Protein AF-A0A6G7LPA3-F1 (afdb_monomer)

pLDDT: mean 76.57, std 19.46, range [28.84, 97.88]

Nearest PDB structures (foldseek):
  2brj-assembly1_A  TM=3.143E-01  e=9.691E+00  Arabidopsis thaliana

Organism: NCBI:txid558541

Foldseek 3Di:
DDADQQWKWWAWLPCQPPDPPDADDPVNQVDPPTKTWMKTFHDAPDVQATKIFIFPDIDHLQDDPVVRLVGDTLAQIDGANCVCVVSCVIPTNDGDPDDNCVRRVNVPRDDDDDDPPDDPPVPQDDDDDGDDPSRSVVCVSVVVRRPD

Solvent-accessible surface area (backbone atoms only — not comparable to full-atom values): 9261 Å² total; per-residue (Å²): 134,90,78,52,56,24,32,28,30,35,42,60,71,80,54,74,87,57,62,90,82,64,84,74,61,78,71,75,70,69,51,88,93,56,46,23,35,37,32,36,32,58,40,72,56,66,95,75,17,32,33,28,36,41,28,65,46,82,41,51,87,85,62,54,66,70,67,48,72,72,37,58,59,64,49,79,70,46,70,36,80,47,36,45,51,77,72,55,65,25,45,79,74,49,73,52,98,60,44,53,57,86,76,62,43,48,91,74,63,79,82,82,81,74,72,97,83,63,77,86,69,88,61,97,79,69,95,71,77,82,74,50,70,61,50,48,50,54,43,67,74,38,48,64,68,77,55,110

Sequence (148 aa):
MILNSGDVFSIPLFLNDVSAIKNFSRFDFSKEGMEFYFARIIEDRGGSGILMEVFDFCSRLDSQVADIISRPRIFDPVAVAGEGIKKKRWRFIGTTDYDKEKDSNYSEISFLMGPRESRPEFNCEVRHSPISSSQCHFFKDNRWLLEV

Radius of gyration: 15.12 Å; Cα contacts (8 Å, |Δi|>4): 212; chains: 1; bounding box: 29×37×42 Å

Structure (mmCIF, N/CA/C/O backbone):
data_AF-A0A6G7LPA3-F1
#
_entry.id   AF-A0A6G7LPA3-F1
#
loop_
_atom_site.group_PDB
_atom_site.id
_atom_site.type_symbol
_atom_site.label_atom_id
_atom_site.label_alt_id
_atom_site.label_comp_id
_atom_site.label_asym_id
_atom_site.label_entity_id
_atom_site.label_seq_id
_atom_site.pdbx_PDB_ins_code
_atom_site.Cartn_x
_atom_site.Cartn_y
_atom_site.Cartn_z
_atom_site.occupancy
_atom_site.B_iso_or_equiv
_atom_site.auth_seq_id
_atom_site.auth_comp_id
_atom_site.auth_asym_id
_atom_site.auth_atom_id
_atom_site.pdbx_PDB_model_num
ATOM 1 N N . MET A 1 1 ? 11.687 8.423 9.522 1.00 70.56 1 MET A N 1
ATOM 2 C CA . MET A 1 1 ? 11.325 7.000 9.370 1.00 70.56 1 MET A CA 1
ATOM 3 C C . MET A 1 1 ? 11.863 6.579 8.024 1.00 70.56 1 MET A C 1
ATOM 5 O O . MET A 1 1 ? 11.678 7.347 7.092 1.00 70.56 1 MET A O 1
ATOM 9 N N . ILE A 1 2 ? 12.591 5.471 7.953 1.00 84.25 2 ILE A N 1
ATOM 10 C CA . ILE A 1 2 ? 13.058 4.922 6.675 1.00 84.25 2 ILE A CA 1
ATOM 11 C C . ILE A 1 2 ? 11.949 3.997 6.180 1.00 84.25 2 ILE A C 1
ATOM 13 O O . ILE A 1 2 ? 11.418 3.231 6.983 1.00 84.25 2 ILE A O 1
ATOM 17 N N . LEU A 1 3 ? 11.564 4.138 4.915 1.00 91.69 3 LEU A N 1
ATOM 18 C CA . LEU A 1 3 ? 10.592 3.275 4.256 1.00 91.69 3 LEU A CA 1
ATOM 19 C C . LEU A 1 3 ? 11.325 2.275 3.382 1.00 91.69 3 LEU A C 1
ATOM 21 O O . LEU A 1 3 ? 12.171 2.667 2.581 1.00 91.69 3 LEU A O 1
ATOM 25 N N . ASN A 1 4 ? 10.986 1.001 3.535 1.00 95.81 4 ASN A N 1
ATOM 26 C CA . ASN A 1 4 ? 11.578 -0.070 2.756 1.00 95.81 4 ASN A CA 1
ATOM 27 C C . ASN A 1 4 ? 10.546 -0.646 1.791 1.00 95.81 4 ASN A C 1
ATOM 29 O O . ASN A 1 4 ? 9.354 -0.732 2.095 1.00 95.81 4 ASN A O 1
ATOM 33 N N . SER A 1 5 ? 11.022 -1.082 0.628 1.00 96.62 5 SER A N 1
ATOM 34 C CA . SER A 1 5 ? 10.240 -1.936 -0.259 1.00 96.62 5 SER A CA 1
ATOM 35 C C . SER A 1 5 ? 9.760 -3.166 0.518 1.00 96.62 5 SER A C 1
ATOM 37 O O . SER A 1 5 ? 10.529 -3.780 1.254 1.00 96.62 5 SER A O 1
ATOM 39 N N . GLY A 1 6 ? 8.480 -3.501 0.384 1.00 97.31 6 GLY A N 1
ATOM 40 C CA . GLY A 1 6 ? 7.855 -4.607 1.103 1.00 97.31 6 GLY A CA 1
ATOM 41 C C . GLY A 1 6 ? 7.228 -4.244 2.448 1.00 97.31 6 GLY A C 1
ATOM 42 O O . GLY A 1 6 ? 6.535 -5.093 3.014 1.00 97.31 6 GLY A O 1
ATOM 43 N N . ASP A 1 7 ? 7.419 -3.020 2.954 1.00 97.88 7 ASP A N 1
ATOM 44 C CA . ASP A 1 7 ? 6.719 -2.550 4.152 1.00 97.88 7 ASP A CA 1
ATOM 45 C C . ASP A 1 7 ? 5.213 -2.453 3.887 1.00 97.88 7 ASP A C 1
ATOM 47 O O . ASP A 1 7 ? 4.779 -1.918 2.867 1.00 97.88 7 ASP A O 1
ATOM 51 N N . VAL A 1 8 ? 4.405 -2.944 4.823 1.00 97.56 8 VAL A N 1
ATOM 52 C CA . VAL A 1 8 ? 2.943 -2.957 4.743 1.00 97.56 8 VAL A CA 1
ATOM 53 C C . VAL A 1 8 ? 2.361 -1.995 5.766 1.00 97.56 8 VAL A C 1
ATOM 55 O O . VAL A 1 8 ? 2.685 -2.040 6.956 1.00 97.56 8 VAL A O 1
ATOM 58 N N . PHE A 1 9 ? 1.463 -1.134 5.302 1.00 95.38 9 PHE A N 1
ATOM 59 C CA . PHE A 1 9 ? 0.764 -0.140 6.100 1.00 95.38 9 PHE A CA 1
ATOM 60 C C . PHE A 1 9 ? -0.745 -0.297 5.971 1.00 95.38 9 PHE A C 1
ATOM 62 O O . PHE A 1 9 ? -1.264 -0.682 4.929 1.00 95.38 9 PHE A O 1
ATOM 69 N N . SER A 1 10 ? -1.456 0.057 7.031 1.00 92.94 10 SER A N 1
ATOM 70 C CA . SER A 1 10 ? -2.910 0.202 7.015 1.00 92.94 10 SER A CA 1
ATOM 71 C C . SER A 1 10 ? -3.345 1.566 6.489 1.00 92.94 10 SER A C 1
ATOM 73 O O . SER A 1 10 ? -2.675 2.575 6.708 1.00 92.94 10 SER A O 1
ATOM 75 N N . ILE A 1 11 ? -4.521 1.594 5.875 1.00 90.50 11 ILE A N 1
ATOM 76 C CA . ILE A 1 11 ? -5.224 2.768 5.377 1.00 90.50 11 ILE A CA 1
ATOM 77 C C . ILE A 1 11 ? -6.571 2.847 6.112 1.00 90.50 11 ILE A C 1
ATOM 79 O O . ILE A 1 11 ? -7.478 2.082 5.786 1.00 90.50 11 ILE A O 1
ATOM 83 N N . PRO A 1 12 ? -6.722 3.718 7.123 1.00 85.25 12 PRO A N 1
ATOM 84 C CA . PRO A 1 12 ? -7.958 3.813 7.906 1.00 85.25 12 PRO A CA 1
ATOM 85 C C . PRO A 1 12 ? -9.109 4.437 7.109 1.00 85.25 12 PRO A C 1
ATOM 87 O O . PRO A 1 12 ?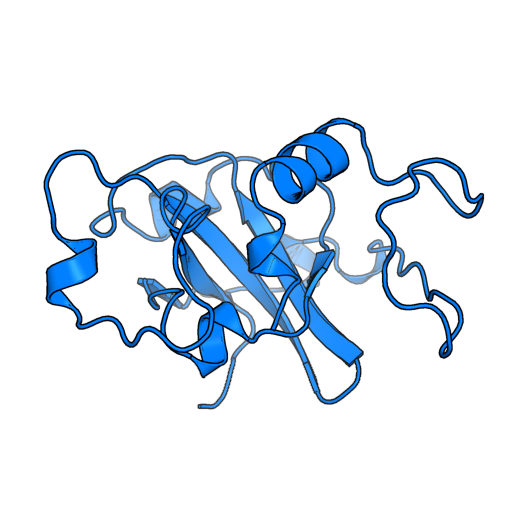 -9.047 5.615 6.789 1.00 85.25 12 PRO A O 1
ATOM 90 N N . LEU A 1 13 ? -10.205 3.715 6.879 1.00 76.94 13 LEU A N 1
ATOM 91 C CA . LEU A 1 13 ? -11.331 4.203 6.059 1.00 76.94 13 LEU A CA 1
ATOM 92 C C . LEU A 1 13 ? -12.219 5.269 6.728 1.00 76.94 13 LEU A C 1
ATOM 94 O O . LEU A 1 13 ? -13.089 5.862 6.102 1.00 76.94 13 LEU A O 1
ATOM 98 N N . PHE A 1 14 ? -12.015 5.523 8.018 1.00 73.62 14 PHE A N 1
ATOM 99 C CA . PHE A 1 14 ? -12.886 6.363 8.847 1.00 73.62 14 PHE A CA 1
ATOM 100 C C . PHE A 1 14 ? -12.331 7.776 9.095 1.00 73.62 14 PHE A C 1
ATOM 102 O O . PHE A 1 14 ? -12.881 8.525 9.903 1.00 73.62 14 PHE A O 1
ATOM 109 N N . LEU A 1 15 ? -11.224 8.159 8.448 1.00 68.88 15 LEU A N 1
ATOM 110 C CA . LEU A 1 15 ? -10.600 9.476 8.645 1.00 68.88 15 LEU A CA 1
ATOM 111 C C . LEU A 1 15 ? -11.161 10.591 7.745 1.00 68.88 15 LEU A C 1
ATOM 113 O O . LEU A 1 15 ? -10.653 11.710 7.809 1.00 68.88 15 LEU A O 1
ATOM 117 N N . ASN A 1 16 ? -12.225 10.318 6.982 1.00 61.62 16 ASN A N 1
ATOM 118 C CA . ASN A 1 16 ? -12.809 11.232 5.993 1.00 61.62 16 ASN A CA 1
ATOM 119 C C . ASN A 1 16 ? -13.204 12.614 6.549 1.00 61.62 16 ASN A C 1
ATOM 121 O O . ASN A 1 16 ? -13.005 13.611 5.863 1.00 61.62 16 ASN A O 1
ATOM 125 N N . ASP A 1 17 ? -13.673 12.690 7.800 1.00 60.66 17 ASP A N 1
ATOM 126 C CA . ASP A 1 17 ? -14.176 13.933 8.415 1.00 60.66 17 ASP A CA 1
ATOM 127 C C . ASP A 1 17 ? -13.257 14.498 9.508 1.00 60.66 17 ASP A C 1
ATOM 129 O O . ASP A 1 17 ? -13.682 15.250 10.393 1.00 60.66 17 ASP A O 1
ATOM 133 N N . VAL A 1 18 ? -11.976 14.117 9.507 1.00 63.47 18 VAL A N 1
ATOM 134 C CA . VAL A 1 18 ? -11.063 14.511 10.579 1.00 63.47 18 VAL A CA 1
ATOM 135 C C . VAL A 1 18 ? -10.085 15.594 10.140 1.00 63.47 18 VAL A C 1
ATOM 137 O O . VAL A 1 18 ? -9.301 15.409 9.214 1.00 63.47 18 VAL A O 1
ATOM 140 N N . SER A 1 19 ? -10.069 16.706 10.887 1.00 64.19 19 SER A N 1
ATOM 141 C CA . SER A 1 19 ? -9.123 17.812 10.692 1.00 64.19 19 SER A CA 1
ATOM 142 C C . SER A 1 19 ? -7.687 17.327 10.452 1.00 64.19 19 SER A C 1
ATOM 144 O O . SER A 1 19 ? -7.146 16.485 11.180 1.00 64.19 19 SER A O 1
ATOM 146 N N . ALA A 1 20 ? -7.028 17.926 9.461 1.00 62.78 20 ALA A N 1
ATOM 147 C CA . ALA A 1 20 ? -5.632 17.669 9.122 1.00 62.78 20 ALA A CA 1
ATOM 148 C C . ALA A 1 20 ? -4.660 17.900 10.298 1.00 62.78 20 ALA A C 1
ATOM 150 O O . ALA A 1 20 ? -3.591 17.298 10.344 1.00 62.78 20 ALA A O 1
ATOM 151 N N . ILE A 1 21 ? -5.056 18.721 11.275 1.00 64.69 21 ILE A N 1
ATOM 152 C CA . ILE A 1 21 ? -4.246 19.087 12.446 1.00 64.69 21 ILE A CA 1
ATOM 153 C C . ILE A 1 21 ? -4.476 18.112 13.616 1.00 64.69 21 ILE A C 1
ATOM 155 O O . ILE A 1 21 ? -3.718 18.096 14.585 1.00 64.69 21 ILE A O 1
ATOM 159 N N . LYS A 1 22 ? -5.509 17.259 13.554 1.00 69.56 22 LYS A N 1
ATOM 160 C CA . LYS A 1 22 ? -5.787 16.308 14.634 1.00 69.56 22 LYS A CA 1
ATOM 161 C C . LYS A 1 22 ? -4.703 15.230 14.697 1.00 69.56 22 LYS A C 1
ATOM 163 O O . LYS A 1 22 ? -4.420 14.538 13.713 1.00 69.56 22 LYS A O 1
ATOM 168 N N . ASN A 1 23 ? -4.139 15.086 15.893 1.00 67.56 23 ASN A N 1
ATOM 169 C CA . ASN A 1 23 ? -3.243 13.999 16.262 1.00 67.56 23 ASN A CA 1
ATOM 170 C C . ASN A 1 23 ? -4.057 12.777 16.687 1.00 67.56 23 ASN A C 1
ATOM 172 O O . ASN A 1 23 ? -5.083 12.915 17.354 1.00 67.56 23 ASN A O 1
ATOM 176 N N . PHE A 1 24 ? -3.571 11.588 16.339 1.00 70.31 24 PHE A N 1
ATOM 177 C CA . PHE A 1 24 ? -4.188 10.328 16.740 1.00 70.31 24 PHE A CA 1
ATOM 178 C C . PHE A 1 24 ? -3.223 9.492 17.574 1.00 70.31 24 PHE A C 1
ATOM 180 O O . PHE A 1 24 ? -2.087 9.212 17.172 1.00 70.31 24 PHE A O 1
ATOM 187 N N . SER A 1 25 ? -3.701 9.045 18.727 1.00 70.44 25 SER A N 1
ATOM 188 C CA . SER A 1 25 ? -3.037 8.039 19.547 1.00 70.44 25 SER A CA 1
ATOM 189 C C . SER A 1 25 ? -3.149 6.650 18.907 1.00 70.44 25 SER A C 1
ATOM 191 O O . SER A 1 25 ? -3.886 6.437 17.944 1.00 70.44 25 SER A O 1
ATOM 193 N N . ARG A 1 26 ? -2.411 5.665 19.430 1.00 65.44 26 ARG A N 1
ATOM 194 C CA . ARG A 1 26 ? -2.539 4.265 18.985 1.00 65.44 26 ARG A CA 1
ATOM 195 C C . ARG A 1 26 ? -3.922 3.682 19.313 1.00 65.44 26 ARG A C 1
ATOM 197 O O . ARG A 1 26 ? -4.445 2.905 18.525 1.00 65.44 26 ARG A O 1
ATOM 204 N N . PHE A 1 27 ? -4.516 4.098 20.431 1.00 69.56 27 PHE A N 1
ATOM 205 C CA . PHE A 1 27 ? -5.829 3.636 20.895 1.00 69.56 27 PHE A CA 1
ATOM 206 C C . PHE A 1 27 ? -6.986 4.158 20.036 1.00 69.56 27 PHE A C 1
ATOM 208 O O . PHE A 1 27 ? -8.065 3.571 20.016 1.00 69.56 27 PHE A O 1
ATOM 215 N N . ASP A 1 28 ? -6.757 5.229 19.272 1.00 72.44 28 ASP A N 1
ATOM 216 C CA . ASP A 1 28 ? -7.748 5.742 18.325 1.00 72.44 28 ASP A CA 1
ATOM 217 C C . ASP A 1 28 ? -7.987 4.811 17.135 1.00 72.44 28 ASP A C 1
ATOM 219 O O . ASP A 1 28 ? -8.915 5.063 16.383 1.00 72.44 28 ASP A O 1
ATOM 223 N N . PHE A 1 29 ? -7.183 3.756 16.972 1.00 75.31 29 PHE A N 1
ATOM 224 C CA . PHE A 1 29 ? -7.291 2.794 15.873 1.00 75.31 29 PHE A CA 1
ATOM 225 C C . PHE A 1 29 ? -7.698 1.386 16.332 1.00 75.31 29 PHE A C 1
ATOM 227 O O . PHE A 1 29 ? -7.717 0.460 15.528 1.00 75.31 29 PHE A O 1
ATOM 234 N N . SER A 1 30 ? -7.994 1.204 17.622 1.00 71.44 30 SER A N 1
ATOM 235 C CA . SER A 1 30 ? -8.371 -0.090 18.206 1.00 71.44 30 SER A CA 1
ATOM 236 C C . SER A 1 30 ? -9.844 -0.159 18.613 1.00 71.44 30 SER A C 1
ATOM 238 O O . SER A 1 30 ? -10.227 -1.063 19.353 1.00 71.44 30 SER A O 1
ATOM 240 N N . LYS A 1 31 ? -10.667 0.811 18.193 1.00 71.44 31 LYS A N 1
ATOM 241 C CA . LYS A 1 31 ? -12.101 0.805 18.502 1.00 71.44 31 LYS A CA 1
ATOM 242 C C . LYS A 1 31 ? -12.812 -0.223 17.626 1.00 71.44 31 LYS A C 1
ATOM 244 O O . LYS A 1 31 ? -12.414 -0.487 16.493 1.00 71.44 31 LYS A O 1
ATOM 249 N N . GLU A 1 32 ? -13.855 -0.826 18.175 1.00 66.44 32 GLU A N 1
ATOM 250 C CA . GLU A 1 32 ? -14.709 -1.752 17.439 1.00 66.44 32 GLU A CA 1
ATOM 251 C C . GLU A 1 32 ? -15.366 -1.052 16.237 1.00 66.44 32 GLU A C 1
ATOM 253 O O . GLU A 1 32 ? -15.693 0.132 16.312 1.00 66.44 32 GLU A O 1
ATOM 258 N N . GLY A 1 33 ? -15.491 -1.762 15.112 1.00 70.44 33 GLY A N 1
ATOM 259 C CA . GLY A 1 33 ? -16.020 -1.214 13.856 1.00 70.44 33 GLY A CA 1
ATOM 260 C C . GLY A 1 33 ? -15.022 -0.412 13.011 1.00 70.44 33 GLY A C 1
ATOM 261 O O . GLY A 1 33 ? -15.413 0.145 11.992 1.00 70.44 33 GLY A O 1
ATOM 262 N N . MET A 1 34 ? -13.745 -0.335 13.402 1.00 80.94 34 MET A N 1
ATOM 263 C CA . MET A 1 34 ? -12.711 0.292 12.574 1.00 80.94 34 MET A CA 1
ATOM 264 C C . MET A 1 34 ? -12.156 -0.684 11.542 1.00 80.94 34 MET A C 1
ATOM 266 O O . MET A 1 34 ? -11.537 -1.689 11.898 1.00 80.94 34 MET A O 1
ATOM 270 N N . GLU A 1 35 ? -12.340 -0.335 10.274 1.00 87.00 35 GLU A N 1
ATOM 271 C CA . GLU A 1 35 ? -11.848 -1.095 9.132 1.00 87.00 35 GLU A CA 1
ATOM 272 C C . GLU A 1 35 ? -10.766 -0.335 8.365 1.00 87.00 35 GLU A C 1
ATOM 274 O O . GLU A 1 35 ? -10.702 0.903 8.345 1.00 87.00 35 GLU A O 1
ATOM 279 N N . PHE A 1 36 ? -9.887 -1.118 7.753 1.00 90.50 36 PHE A N 1
ATOM 280 C CA . PHE A 1 36 ? -8.697 -0.654 7.076 1.00 90.50 36 PHE A CA 1
ATOM 281 C C . PHE A 1 36 ? -8.536 -1.403 5.764 1.00 90.50 36 PHE A C 1
ATOM 283 O O . PHE A 1 36 ? -8.713 -2.620 5.722 1.00 90.50 36 PHE A O 1
ATOM 290 N N . TYR A 1 37 ? -8.109 -0.678 4.735 1.00 93.06 37 TYR A N 1
ATOM 291 C CA . TYR A 1 37 ? -7.370 -1.295 3.638 1.00 93.06 37 TYR A CA 1
ATOM 292 C C . TYR A 1 37 ? -5.890 -1.370 3.979 1.00 93.06 37 TYR A C 1
ATOM 294 O O . TYR A 1 37 ? -5.432 -0.802 4.972 1.00 93.06 37 TYR A O 1
ATOM 302 N N . PHE A 1 38 ? -5.125 -2.053 3.139 1.00 95.19 38 PHE A N 1
ATOM 303 C CA . PHE A 1 38 ? -3.699 -2.226 3.349 1.00 95.19 38 PHE A CA 1
ATOM 304 C C . PHE A 1 38 ? -2.932 -1.957 2.068 1.00 95.19 38 PHE A C 1
ATOM 306 O O . PHE A 1 38 ? -3.378 -2.309 0.976 1.00 95.19 38 PHE A O 1
ATOM 313 N N . ALA A 1 39 ? -1.768 -1.340 2.223 1.00 95.69 39 ALA A N 1
ATOM 314 C CA . ALA A 1 39 ? -0.872 -1.028 1.132 1.00 95.69 39 ALA A CA 1
ATOM 315 C C . ALA A 1 39 ? 0.532 -1.542 1.405 1.00 95.69 39 ALA A C 1
ATOM 317 O O . ALA A 1 39 ? 1.027 -1.413 2.526 1.00 95.69 39 ALA A O 1
ATOM 318 N N . ARG A 1 40 ? 1.183 -2.073 0.370 1.00 97.31 40 ARG A N 1
ATOM 319 C CA . ARG A 1 40 ? 2.604 -2.429 0.399 1.00 97.31 40 ARG A CA 1
ATOM 320 C C . ARG A 1 40 ? 3.411 -1.388 -0.363 1.00 97.31 40 ARG A C 1
ATOM 322 O O . ARG A 1 40 ? 3.043 -0.979 -1.464 1.00 97.31 40 ARG A O 1
ATOM 329 N N . ILE A 1 41 ? 4.509 -0.950 0.240 1.00 96.62 41 ILE A N 1
ATOM 330 C CA . ILE A 1 41 ? 5.470 -0.044 -0.380 1.00 96.62 41 ILE A CA 1
ATOM 331 C C . ILE A 1 41 ? 6.210 -0.809 -1.470 1.00 96.62 41 ILE A C 1
ATOM 333 O O . ILE A 1 41 ? 6.857 -1.820 -1.201 1.00 96.62 41 ILE A O 1
ATOM 337 N N . ILE A 1 42 ? 6.149 -0.298 -2.693 1.00 95.75 42 ILE A N 1
ATOM 338 C CA . ILE A 1 42 ? 6.959 -0.796 -3.801 1.00 95.75 42 ILE A CA 1
ATOM 339 C C . ILE A 1 42 ? 8.330 -0.123 -3.755 1.00 95.75 42 ILE A C 1
ATOM 341 O O . ILE A 1 42 ? 9.357 -0.799 -3.807 1.00 95.75 42 ILE A O 1
ATOM 345 N N . GLU A 1 43 ? 8.352 1.207 -3.639 1.00 93.56 43 GLU A N 1
ATOM 346 C CA . GLU A 1 43 ? 9.575 2.012 -3.644 1.00 93.56 43 GLU A CA 1
ATOM 347 C C . GLU A 1 43 ? 9.315 3.410 -3.056 1.00 93.56 43 GLU A C 1
ATOM 349 O O . GLU A 1 43 ? 8.321 4.057 -3.393 1.00 93.56 43 GLU A O 1
ATOM 354 N N . ASP A 1 44 ? 10.225 3.902 -2.212 1.00 91.88 44 ASP A N 1
ATOM 355 C CA . ASP A 1 44 ? 10.272 5.316 -1.825 1.00 91.88 44 ASP A CA 1
ATOM 356 C C . ASP A 1 44 ? 11.133 6.088 -2.833 1.00 91.88 44 ASP A C 1
ATOM 358 O O . ASP A 1 44 ? 12.333 5.842 -2.968 1.00 91.88 44 ASP A O 1
ATOM 362 N N . ARG A 1 45 ? 10.514 7.025 -3.556 1.00 86.38 45 ARG A N 1
ATOM 363 C CA . ARG A 1 45 ? 11.166 7.836 -4.595 1.00 86.38 45 ARG A CA 1
ATOM 364 C C . ARG A 1 45 ? 11.495 9.243 -4.108 1.00 86.38 45 ARG A C 1
ATOM 366 O O . ARG A 1 45 ? 11.768 10.136 -4.915 1.00 86.38 45 ARG A O 1
ATOM 373 N N . GLY A 1 46 ? 11.437 9.480 -2.799 1.00 82.69 46 GLY A N 1
ATOM 374 C CA . GLY A 1 46 ? 11.722 10.770 -2.188 1.00 82.69 46 GLY A CA 1
ATOM 375 C C . GLY A 1 46 ? 10.779 11.863 -2.692 1.00 82.69 46 GLY A C 1
ATOM 376 O O . GLY A 1 46 ? 9.572 11.822 -2.464 1.00 82.69 46 GLY A O 1
ATOM 377 N N . GLY A 1 47 ? 11.325 12.868 -3.386 1.00 75.06 47 GLY A N 1
ATOM 378 C CA . GLY A 1 47 ? 10.559 14.024 -3.875 1.00 75.06 47 GLY A CA 1
ATOM 379 C C . GLY A 1 47 ? 9.437 13.683 -4.864 1.00 75.06 47 GLY A C 1
ATOM 380 O O . GLY A 1 47 ? 8.521 14.483 -5.033 1.00 75.06 47 GLY A O 1
ATOM 381 N N . SER A 1 48 ? 9.476 12.501 -5.486 1.00 76.50 48 SER A N 1
ATOM 382 C CA . SER A 1 48 ? 8.421 12.005 -6.383 1.00 76.50 48 SER A CA 1
ATOM 383 C C . SER A 1 48 ? 7.347 11.174 -5.668 1.00 76.50 48 SER A C 1
ATOM 385 O O . SER A 1 48 ? 6.471 10.617 -6.326 1.00 76.50 48 SER A O 1
ATOM 387 N N . GLY A 1 49 ? 7.398 11.106 -4.335 1.00 84.50 49 GLY A N 1
ATOM 388 C CA . GLY A 1 49 ? 6.450 10.370 -3.508 1.00 84.50 49 GLY A CA 1
ATOM 389 C C . GLY A 1 49 ? 6.818 8.901 -3.315 1.00 84.50 49 GLY A C 1
ATOM 390 O O . GLY A 1 49 ? 7.911 8.445 -3.642 1.00 84.50 49 GLY A O 1
ATOM 391 N N . ILE A 1 50 ? 5.871 8.164 -2.755 1.00 89.06 50 ILE A N 1
ATOM 392 C CA . ILE A 1 50 ? 5.974 6.747 -2.433 1.00 89.06 50 ILE A CA 1
ATOM 393 C C . ILE A 1 50 ? 5.134 5.984 -3.445 1.00 89.06 50 ILE A C 1
ATOM 395 O O . ILE A 1 50 ? 3.927 6.218 -3.531 1.00 89.06 50 ILE A O 1
ATOM 399 N N . LEU A 1 51 ? 5.753 5.064 -4.179 1.00 91.12 51 LEU A N 1
ATOM 400 C CA . LEU A 1 51 ? 5.030 4.119 -5.016 1.00 91.12 51 LEU A CA 1
ATOM 401 C C . LEU A 1 51 ? 4.542 2.955 -4.156 1.00 91.12 51 LEU A C 1
ATOM 403 O O . LEU A 1 51 ? 5.325 2.329 -3.436 1.00 91.12 51 LEU A O 1
ATOM 407 N N . MET A 1 52 ? 3.255 2.649 -4.250 1.00 93.06 52 MET A N 1
ATOM 408 C CA . MET A 1 52 ? 2.635 1.570 -3.492 1.00 93.06 52 MET A CA 1
ATOM 409 C C . MET A 1 52 ? 1.502 0.899 -4.254 1.00 93.06 52 MET A C 1
ATOM 411 O O . MET A 1 52 ? 0.935 1.454 -5.193 1.00 93.06 52 MET A O 1
ATOM 415 N N . GLU A 1 53 ? 1.145 -0.290 -3.797 1.00 93.62 53 GLU A N 1
ATOM 416 C CA . GLU A 1 53 ? -0.043 -1.021 -4.219 1.00 93.62 53 GLU A CA 1
ATOM 417 C C . GLU A 1 53 ? -1.007 -1.176 -3.047 1.00 93.62 53 GLU A C 1
ATOM 419 O O . GLU A 1 53 ? -0.571 -1.292 -1.902 1.00 93.62 53 GLU A O 1
ATOM 424 N N . VAL A 1 54 ? -2.309 -1.168 -3.336 1.00 93.31 54 VAL A N 1
ATOM 425 C CA . VAL A 1 54 ? -3.378 -1.319 -2.340 1.00 93.31 54 VAL A CA 1
ATOM 426 C C . VAL A 1 54 ? -4.130 -2.613 -2.620 1.00 93.31 54 VAL A C 1
ATOM 428 O O . VAL A 1 54 ? -4.575 -2.838 -3.747 1.00 93.31 54 VAL A O 1
ATOM 431 N N . PHE A 1 55 ? -4.268 -3.453 -1.600 1.00 94.75 55 PHE A N 1
ATOM 432 C CA . PHE A 1 55 ? -4.915 -4.759 -1.701 1.00 94.75 55 PHE A CA 1
ATOM 433 C C . PHE A 1 55 ? -6.412 -4.654 -1.443 1.00 94.75 55 PHE A C 1
ATOM 435 O O . PHE A 1 55 ? -6.827 -3.905 -0.560 1.00 94.75 55 PHE A O 1
ATOM 442 N N . ASP A 1 56 ? -7.211 -5.427 -2.178 1.00 93.00 56 ASP A N 1
ATOM 443 C CA . ASP A 1 56 ? -8.655 -5.560 -1.975 1.00 93.00 56 ASP A CA 1
ATOM 444 C C . ASP A 1 56 ? -8.932 -6.425 -0.738 1.00 93.00 56 ASP A C 1
ATOM 446 O O . ASP A 1 56 ? -9.294 -7.603 -0.799 1.00 93.00 56 ASP A O 1
ATOM 450 N N . PHE A 1 57 ? -8.613 -5.842 0.415 1.00 93.69 57 PHE A N 1
ATOM 451 C CA . PHE A 1 57 ? -8.703 -6.477 1.715 1.00 93.69 57 PHE A CA 1
ATOM 452 C C . PHE A 1 57 ? -9.104 -5.457 2.772 1.00 93.69 57 PHE A C 1
ATOM 454 O O . PHE A 1 57 ? -8.264 -4.735 3.308 1.00 93.69 57 PHE A O 1
ATOM 461 N N . CYS A 1 58 ? -10.401 -5.409 3.064 1.00 90.81 58 CYS A N 1
ATOM 462 C CA . CYS A 1 58 ? -10.946 -4.602 4.144 1.00 90.81 58 CYS A CA 1
ATOM 463 C C . CYS A 1 58 ? -10.987 -5.443 5.425 1.00 90.81 58 CYS A C 1
ATOM 465 O O . CYS A 1 58 ? -11.690 -6.452 5.483 1.00 90.81 58 CYS A O 1
ATOM 467 N N . SER A 1 59 ? -10.194 -5.078 6.432 1.00 91.31 59 SER A N 1
ATOM 468 C CA . SER A 1 59 ? -10.108 -5.841 7.681 1.00 91.31 59 SER A CA 1
ATOM 469 C C . SER A 1 59 ? -9.609 -4.981 8.850 1.00 91.31 59 SER A C 1
ATOM 471 O O . SER A 1 59 ? -9.393 -3.775 8.729 1.00 91.31 59 SER A O 1
ATOM 473 N N . ARG A 1 60 ? -9.435 -5.605 10.015 1.00 89.50 60 ARG A N 1
ATOM 474 C CA . ARG A 1 60 ? -8.910 -5.007 11.249 1.00 89.50 60 ARG A CA 1
ATOM 475 C C . ARG A 1 60 ? -7.375 -5.001 11.270 1.00 89.50 60 ARG A C 1
ATOM 477 O O . ARG A 1 60 ? -6.725 -5.757 10.548 1.00 89.50 60 ARG A O 1
ATOM 484 N N . LEU A 1 61 ? -6.784 -4.164 12.131 1.00 88.88 61 LEU A N 1
ATOM 485 C CA . LEU A 1 61 ? -5.324 -3.970 12.239 1.00 88.88 61 LEU A CA 1
ATOM 486 C C . LEU A 1 61 ? -4.508 -5.206 12.643 1.00 88.88 61 LEU A C 1
ATOM 488 O O . LEU A 1 61 ? -3.297 -5.204 12.453 1.00 88.88 61 LEU A O 1
ATOM 492 N N . ASP A 1 62 ? -5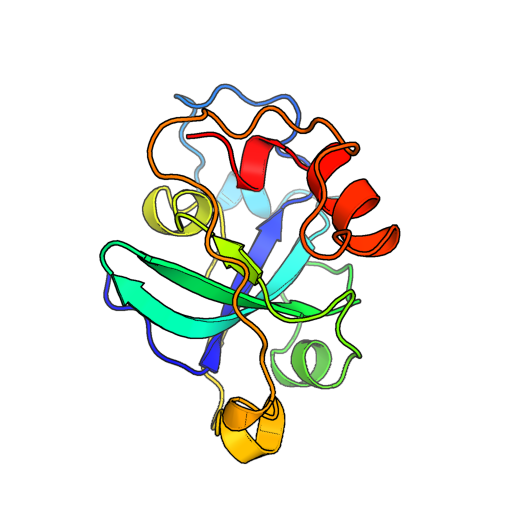.132 -6.217 13.236 1.00 87.62 62 ASP A N 1
ATOM 493 C CA . ASP A 1 62 ? -4.504 -7.473 13.666 1.00 87.62 62 ASP A CA 1
ATOM 494 C C . ASP A 1 62 ? -4.396 -8.521 12.544 1.00 87.62 62 ASP A C 1
ATOM 496 O O . ASP A 1 62 ? -3.913 -9.635 12.770 1.00 87.62 62 ASP A O 1
ATOM 500 N N . SER A 1 63 ? -4.797 -8.151 11.324 1.00 89.38 63 SER A N 1
ATOM 501 C CA . SER A 1 63 ? -4.636 -8.974 10.126 1.00 89.38 63 SER A CA 1
ATOM 502 C C . SER A 1 63 ? -3.178 -9.356 9.886 1.00 89.38 63 SER A C 1
ATOM 504 O O . SER A 1 63 ? -2.268 -8.533 10.019 1.00 89.38 63 SER A O 1
ATOM 506 N N . GLN A 1 64 ? -2.953 -10.606 9.484 1.00 94.25 64 GLN A N 1
ATOM 507 C CA . GLN A 1 64 ? -1.616 -11.081 9.153 1.00 94.25 64 GLN A CA 1
ATOM 508 C C . GLN A 1 64 ? -1.180 -10.548 7.788 1.00 94.25 64 GLN A C 1
ATOM 510 O O . GLN A 1 64 ? -1.960 -10.497 6.838 1.00 94.25 64 GLN A O 1
ATOM 515 N N . VAL A 1 65 ? 0.103 -10.202 7.671 1.00 96.38 65 VAL A N 1
ATOM 516 C CA . VAL A 1 65 ? 0.690 -9.710 6.414 1.00 96.38 65 VAL A CA 1
ATOM 517 C C . VAL A 1 65 ? 0.487 -10.703 5.265 1.00 96.38 65 VAL A C 1
ATOM 519 O O . VAL A 1 65 ? 0.173 -10.283 4.155 1.00 96.38 65 VAL A O 1
ATOM 522 N N . ALA A 1 66 ? 0.601 -12.007 5.535 1.00 95.69 66 ALA A N 1
ATOM 523 C CA . ALA A 1 66 ? 0.381 -13.055 4.539 1.00 95.69 66 ALA A CA 1
ATOM 524 C C . ALA A 1 66 ? -1.045 -13.030 3.960 1.00 95.69 66 ALA A C 1
ATOM 526 O O . ALA A 1 66 ? -1.219 -13.155 2.748 1.00 95.69 66 ALA A O 1
ATOM 527 N N . ASP A 1 67 ? -2.054 -12.798 4.805 1.00 96.00 67 ASP A N 1
ATOM 528 C CA . ASP A 1 67 ? -3.446 -12.710 4.361 1.00 96.00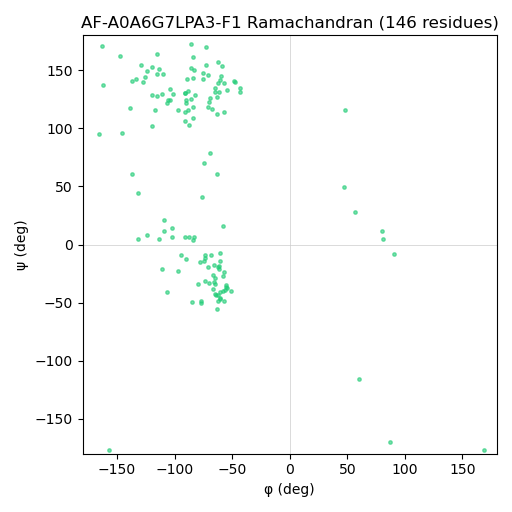 67 ASP A CA 1
ATOM 529 C C . ASP A 1 67 ? -3.663 -11.486 3.472 1.00 96.00 67 ASP A C 1
ATOM 531 O O . ASP A 1 67 ? -4.365 -11.590 2.470 1.00 96.00 67 ASP A O 1
ATOM 535 N N . ILE A 1 68 ? -3.021 -10.360 3.804 1.00 96.50 68 ILE A N 1
ATOM 536 C CA . ILE A 1 68 ? -3.098 -9.102 3.051 1.00 96.50 68 ILE A CA 1
ATOM 537 C C . ILE A 1 68 ? -2.523 -9.274 1.641 1.00 96.50 68 ILE A C 1
ATOM 539 O O . ILE A 1 68 ? -3.213 -9.006 0.660 1.00 96.50 68 ILE A O 1
ATOM 543 N N . ILE A 1 69 ? -1.271 -9.732 1.532 1.00 96.00 69 ILE A N 1
ATOM 544 C CA . ILE A 1 69 ? -0.557 -9.774 0.243 1.00 96.00 69 ILE A CA 1
ATOM 545 C C . ILE A 1 69 ? -1.045 -10.890 -0.685 1.00 96.00 69 ILE A C 1
ATOM 547 O O . ILE A 1 69 ? -0.730 -10.884 -1.870 1.00 96.00 69 ILE A O 1
ATOM 551 N N . SER A 1 70 ? -1.815 -11.849 -0.159 1.00 95.50 70 SER A N 1
ATOM 552 C CA . SER A 1 70 ? -2.470 -12.887 -0.964 1.00 95.50 70 SER A CA 1
ATOM 553 C C . SER A 1 70 ? -3.675 -12.373 -1.761 1.00 95.50 70 SER A C 1
ATOM 555 O O . SER A 1 70 ? -4.203 -13.087 -2.616 1.00 95.50 70 SER A O 1
ATOM 557 N N . ARG A 1 71 ? -4.148 -11.154 -1.469 1.00 96.50 71 ARG A N 1
ATOM 558 C CA . ARG A 1 71 ? -5.322 -10.564 -2.116 1.00 96.50 71 ARG A CA 1
ATOM 559 C C . ARG A 1 71 ? -4.942 -9.857 -3.410 1.00 96.50 71 ARG A C 1
ATOM 561 O O . ARG A 1 71 ? -3.820 -9.371 -3.543 1.00 96.50 71 ARG A O 1
ATOM 568 N N . PRO A 1 72 ? -5.870 -9.775 -4.378 1.00 94.75 72 PRO A N 1
ATOM 569 C CA . PRO A 1 72 ? -5.642 -8.961 -5.559 1.00 94.75 72 PRO A CA 1
ATOM 570 C C . PRO A 1 72 ? -5.483 -7.490 -5.167 1.00 94.75 72 PRO A C 1
ATOM 572 O O . PRO A 1 72 ? -5.967 -7.039 -4.126 1.00 94.75 72 PRO A O 1
ATOM 575 N N . ARG A 1 73 ? -4.822 -6.720 -6.030 1.00 92.12 73 ARG A N 1
ATOM 576 C CA . ARG A 1 73 ? -4.821 -5.262 -5.918 1.00 92.12 73 ARG A CA 1
ATOM 577 C C . ARG A 1 73 ? -6.197 -4.709 -6.290 1.00 92.12 73 ARG A C 1
ATOM 579 O O . ARG A 1 73 ? -6.822 -5.209 -7.221 1.00 92.12 73 ARG A O 1
ATOM 586 N N . ILE A 1 74 ? -6.620 -3.628 -5.636 1.00 88.62 74 ILE A N 1
ATOM 587 C CA . ILE A 1 74 ? -7.816 -2.863 -6.045 1.00 88.62 74 ILE A CA 1
ATOM 588 C C . ILE A 1 74 ? -7.574 -2.205 -7.413 1.00 88.62 74 ILE A C 1
ATOM 590 O O . ILE A 1 74 ? -8.497 -1.999 -8.209 1.00 88.62 74 ILE A O 1
ATOM 594 N N . PHE A 1 75 ? -6.315 -1.842 -7.673 1.00 85.75 75 PHE A N 1
ATOM 595 C CA . PHE A 1 75 ? -5.898 -1.110 -8.855 1.00 85.75 75 PHE A CA 1
ATOM 596 C C . PHE A 1 75 ? -4.386 -1.169 -9.112 1.00 85.75 75 PHE A C 1
ATOM 598 O O . PHE A 1 75 ? -3.619 -1.607 -8.253 1.00 85.75 75 PHE A O 1
ATOM 605 N N . ASP A 1 76 ? -3.960 -0.677 -10.278 1.00 85.88 76 ASP A N 1
ATOM 606 C CA . ASP A 1 76 ? -2.544 -0.547 -10.638 1.00 85.88 76 ASP A CA 1
ATOM 607 C C . ASP A 1 76 ? -1.778 0.361 -9.666 1.00 85.88 76 ASP A C 1
ATOM 609 O O . ASP A 1 76 ? -2.350 1.348 -9.197 1.00 85.88 76 ASP A O 1
ATOM 613 N N . PRO A 1 77 ? -0.494 0.075 -9.377 1.00 88.62 77 PRO A N 1
ATOM 614 C CA . PRO A 1 77 ? 0.295 0.831 -8.411 1.00 88.62 77 PRO A CA 1
ATOM 615 C C . PRO A 1 77 ? 0.242 2.352 -8.578 1.00 88.62 77 PRO A C 1
ATOM 617 O O . PRO A 1 77 ? 0.287 2.888 -9.685 1.00 88.62 77 PRO A O 1
ATOM 620 N N . VAL A 1 78 ? 0.199 3.056 -7.448 1.00 83.56 78 VAL A N 1
ATOM 621 C CA . VAL A 1 78 ? -0.011 4.507 -7.374 1.00 83.56 78 VAL A CA 1
ATOM 622 C C . VAL A 1 78 ? 1.092 5.193 -6.583 1.00 83.56 78 VAL A C 1
ATOM 624 O O . VAL A 1 78 ? 1.590 4.665 -5.587 1.00 83.56 78 VAL A O 1
ATOM 627 N N . ALA A 1 79 ? 1.460 6.397 -7.017 1.00 84.25 79 ALA A N 1
ATOM 628 C CA . ALA A 1 79 ? 2.359 7.268 -6.273 1.00 84.25 79 ALA A CA 1
ATOM 629 C C . ALA A 1 79 ? 1.559 8.195 -5.348 1.00 84.25 79 ALA A C 1
ATOM 631 O O . ALA A 1 79 ? 0.621 8.860 -5.788 1.00 84.25 79 ALA A O 1
ATOM 632 N N . VAL A 1 80 ? 1.948 8.267 -4.074 1.00 82.06 80 VAL A N 1
ATOM 633 C CA . VAL A 1 80 ? 1.323 9.138 -3.065 1.00 82.06 80 VAL A CA 1
ATOM 634 C C . VAL A 1 80 ? 2.366 9.975 -2.324 1.00 82.06 80 VAL A C 1
ATOM 636 O O . VAL A 1 80 ? 3.519 9.575 -2.186 1.00 82.06 80 VAL A O 1
ATOM 639 N N . ALA A 1 81 ? 1.974 11.129 -1.780 1.00 81.69 81 ALA A N 1
ATOM 640 C CA . ALA A 1 81 ? 2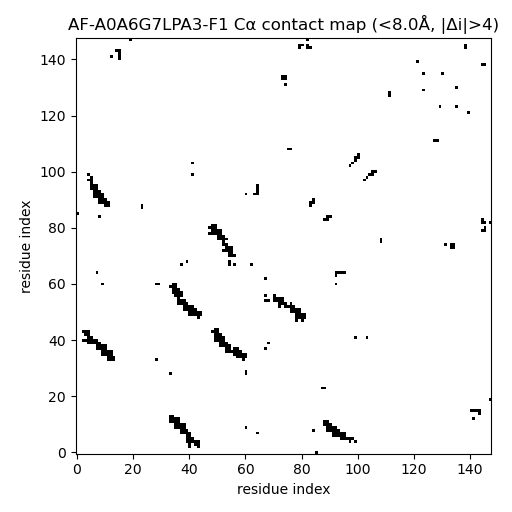.884 12.018 -1.038 1.00 81.69 81 ALA A CA 1
ATOM 641 C C . ALA A 1 81 ? 3.414 11.421 0.289 1.00 81.69 81 ALA A C 1
ATOM 643 O O . ALA A 1 81 ? 4.401 11.907 0.858 1.00 81.69 81 ALA A O 1
ATOM 644 N N . GLY A 1 82 ? 2.758 10.374 0.804 1.00 81.75 82 GLY A N 1
ATOM 645 C CA . GLY A 1 82 ? 3.193 9.639 1.995 1.00 81.75 82 GLY A CA 1
ATOM 646 C C . GLY A 1 82 ? 2.848 10.286 3.332 1.00 81.75 82 GLY A C 1
ATOM 647 O O . GLY A 1 82 ? 3.354 9.874 4.374 1.00 81.75 82 GLY A O 1
ATOM 648 N N . GLU A 1 83 ? 2.000 11.304 3.342 1.00 79.25 83 GLU A N 1
ATOM 649 C CA . GLU A 1 83 ? 1.710 12.073 4.551 1.00 79.25 83 GLU A CA 1
ATOM 650 C C . GLU A 1 83 ? 0.905 11.292 5.590 1.00 79.25 83 GLU A C 1
ATOM 652 O O . GLU A 1 83 ? 1.163 11.412 6.790 1.00 79.25 83 GLU A O 1
ATOM 657 N N . GLY A 1 84 ? 0.021 10.391 5.147 1.00 81.44 84 GLY A N 1
ATOM 658 C CA . GLY A 1 84 ? -0.639 9.429 6.030 1.00 81.44 84 GLY A CA 1
ATOM 659 C C . GLY A 1 84 ? 0.362 8.605 6.849 1.00 81.44 84 GLY A C 1
ATOM 660 O O . GLY A 1 84 ? 0.160 8.381 8.044 1.00 81.44 84 GLY A O 1
ATOM 661 N N . ILE A 1 85 ? 1.494 8.241 6.246 1.00 87.50 85 ILE A N 1
ATOM 662 C CA . ILE A 1 85 ? 2.588 7.515 6.895 1.00 87.50 85 ILE A CA 1
ATOM 663 C C . ILE A 1 85 ? 3.418 8.456 7.784 1.00 87.50 85 ILE A C 1
ATOM 665 O O . ILE A 1 85 ? 3.616 8.168 8.967 1.00 87.50 85 ILE A O 1
ATOM 669 N N . LYS A 1 86 ? 3.858 9.613 7.266 1.00 83.94 86 LYS A N 1
ATOM 670 C CA . LYS A 1 86 ? 4.673 10.598 8.013 1.00 83.94 86 LYS A CA 1
ATOM 671 C C . LYS A 1 86 ? 3.973 11.085 9.286 1.00 83.94 86 LYS A C 1
ATOM 673 O O . LYS A 1 86 ? 4.602 11.185 10.341 1.00 83.94 86 LYS A O 1
ATOM 678 N N . LYS A 1 87 ? 2.657 11.311 9.216 1.00 79.94 87 LYS A N 1
ATOM 679 C CA . LYS A 1 87 ? 1.799 11.723 10.343 1.00 79.94 87 LYS A CA 1
ATOM 680 C C . LYS A 1 87 ? 1.331 10.550 11.205 1.00 79.94 87 LYS A C 1
ATOM 682 O O . LYS A 1 87 ? 0.521 10.744 12.110 1.00 79.94 87 LYS A O 1
ATOM 687 N N . LYS A 1 88 ? 1.830 9.333 10.952 1.00 84.12 88 LYS A N 1
ATOM 688 C CA . LYS A 1 88 ? 1.498 8.102 11.689 1.00 84.12 88 LYS A CA 1
ATOM 689 C C . LYS A 1 88 ? -0.007 7.790 11.707 1.00 84.12 88 LYS A C 1
ATOM 691 O O . LYS A 1 88 ? -0.489 7.180 12.659 1.00 84.12 88 LYS A O 1
ATOM 696 N N . ARG A 1 89 ? -0.752 8.217 10.685 1.00 83.06 89 ARG A N 1
ATOM 697 C CA . ARG A 1 89 ? -2.174 7.881 10.494 1.00 83.06 89 ARG A CA 1
ATOM 698 C C . ARG A 1 89 ? -2.322 6.488 9.891 1.00 83.06 89 ARG A C 1
ATOM 700 O O . ARG A 1 89 ? -3.237 5.760 10.249 1.00 83.06 89 ARG A O 1
ATOM 707 N N . TRP A 1 90 ? -1.381 6.112 9.034 1.00 89.44 90 TRP A N 1
ATOM 708 C CA . TRP A 1 90 ? -1.246 4.770 8.489 1.00 89.44 90 TRP A CA 1
ATOM 709 C C . TRP A 1 90 ? -0.332 3.967 9.409 1.00 89.44 90 TRP A C 1
ATOM 711 O O . TRP A 1 90 ? 0.794 4.384 9.703 1.00 89.44 90 TRP A O 1
ATOM 721 N N . ARG A 1 91 ? -0.829 2.851 9.947 1.00 89.44 91 ARG A N 1
ATOM 722 C CA . ARG A 1 91 ? -0.078 2.034 10.910 1.00 89.44 91 ARG A CA 1
ATOM 723 C C . ARG A 1 91 ? 0.714 0.970 10.178 1.00 89.44 91 ARG A C 1
ATOM 725 O O . ARG A 1 91 ? 0.142 0.260 9.358 1.00 89.44 91 ARG A O 1
ATOM 732 N N . PHE A 1 92 ? 1.996 0.871 10.504 1.00 93.31 92 PHE A N 1
ATOM 733 C CA . PHE A 1 92 ? 2.851 -0.219 10.056 1.00 93.31 92 PHE A CA 1
ATOM 734 C C . PHE A 1 92 ? 2.314 -1.554 10.585 1.00 93.31 92 PHE A C 1
ATOM 736 O O . PHE A 1 92 ? 2.003 -1.658 11.774 1.00 93.31 92 PHE A O 1
ATOM 743 N N . ILE A 1 93 ? 2.202 -2.534 9.694 1.00 95.31 93 ILE A N 1
ATOM 744 C CA . ILE A 1 93 ? 1.683 -3.878 9.971 1.00 95.31 93 ILE A CA 1
ATOM 745 C C . ILE A 1 93 ? 2.825 -4.894 9.994 1.00 95.31 93 ILE A C 1
ATOM 747 O O . ILE A 1 93 ? 2.876 -5.748 10.873 1.00 95.31 93 ILE A O 1
ATOM 751 N N . GLY A 1 94 ? 3.772 -4.771 9.066 1.00 95.81 94 GLY A N 1
ATOM 752 C CA . GLY A 1 94 ? 4.938 -5.641 8.972 1.00 95.81 94 GLY A CA 1
ATOM 753 C C . GLY A 1 94 ? 5.689 -5.435 7.663 1.00 95.81 94 GLY A C 1
ATOM 754 O O . GLY A 1 94 ? 5.316 -4.586 6.858 1.00 95.81 94 GLY A O 1
ATOM 755 N N . THR A 1 95 ? 6.733 -6.227 7.452 1.00 96.44 95 THR A N 1
ATOM 756 C CA . THR A 1 95 ? 7.543 -6.229 6.225 1.00 96.44 95 THR A CA 1
ATOM 757 C C . THR A 1 95 ? 7.468 -7.614 5.586 1.00 96.44 95 THR A C 1
ATOM 759 O O . THR A 1 95 ? 7.241 -8.610 6.275 1.00 96.44 95 THR A O 1
ATOM 762 N N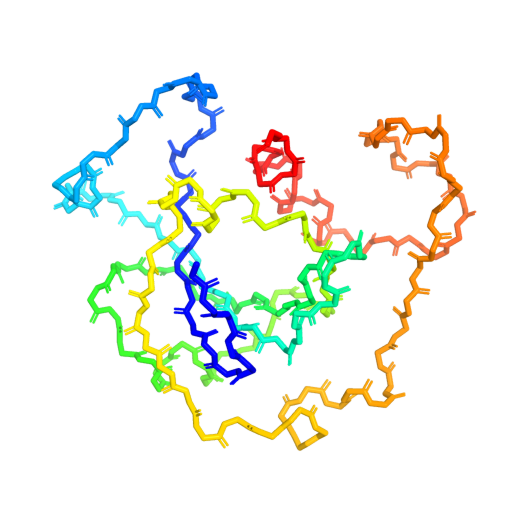 . THR A 1 96 ? 7.640 -7.671 4.270 1.00 95.56 96 THR A N 1
ATOM 763 C CA . THR A 1 96 ? 7.617 -8.899 3.461 1.00 95.56 96 THR A CA 1
ATOM 764 C C . THR A 1 96 ? 8.983 -9.169 2.829 1.00 95.56 96 THR A C 1
ATOM 766 O O . THR A 1 96 ? 9.816 -8.268 2.750 1.00 95.56 96 THR A O 1
ATOM 769 N N . ASP A 1 97 ? 9.216 -10.389 2.349 1.00 94.75 97 ASP A N 1
ATOM 770 C CA . ASP A 1 97 ? 10.368 -10.787 1.521 1.00 94.75 97 ASP A CA 1
ATOM 771 C C . ASP A 1 97 ? 10.227 -10.307 0.062 1.00 94.75 97 ASP A C 1
ATOM 773 O O . ASP A 1 97 ? 10.516 -11.027 -0.890 1.00 94.75 97 ASP A O 1
ATOM 777 N N . TYR A 1 98 ? 9.740 -9.077 -0.094 1.00 97.25 98 TYR A N 1
ATOM 778 C CA . TYR A 1 98 ? 9.240 -8.521 -1.343 1.00 97.25 98 TYR A CA 1
ATOM 779 C C . TYR A 1 98 ? 10.312 -8.365 -2.419 1.00 97.25 98 TYR A C 1
ATOM 781 O O . TYR A 1 98 ? 11.350 -7.733 -2.201 1.00 97.25 98 TYR A O 1
ATOM 789 N N . ASP A 1 99 ? 9.984 -8.841 -3.617 1.00 96.81 99 ASP A N 1
ATOM 790 C CA . ASP A 1 99 ? 10.719 -8.577 -4.846 1.00 96.81 99 ASP A CA 1
ATOM 791 C C . ASP A 1 99 ? 9.808 -7.821 -5.817 1.00 96.81 99 ASP A C 1
ATOM 793 O O . ASP A 1 99 ? 8.787 -8.328 -6.279 1.00 96.81 99 ASP A O 1
ATOM 797 N N . LYS A 1 100 ? 10.179 -6.580 -6.139 1.00 94.75 100 LYS A N 1
ATOM 798 C CA . LYS A 1 100 ? 9.315 -5.683 -6.914 1.00 94.75 100 LYS A CA 1
ATOM 799 C C . LYS A 1 100 ? 9.046 -6.140 -8.345 1.00 94.75 100 LYS A C 1
ATOM 801 O O . LYS A 1 100 ? 7.986 -5.824 -8.885 1.00 94.75 100 LYS A O 1
ATOM 806 N N . GLU A 1 101 ? 9.969 -6.868 -8.967 1.00 93.94 101 GLU A N 1
ATOM 807 C CA . GLU A 1 101 ? 9.731 -7.399 -10.310 1.00 93.94 101 GLU A CA 1
ATOM 808 C C . GLU A 1 101 ? 8.810 -8.611 -10.234 1.00 93.94 101 GLU A C 1
ATOM 810 O O . GLU A 1 101 ? 7.803 -8.656 -10.934 1.00 93.94 101 GLU A O 1
ATOM 815 N N . LYS A 1 102 ? 9.105 -9.555 -9.335 1.00 95.75 102 LYS A N 1
ATOM 816 C CA . LYS A 1 102 ? 8.320 -10.783 -9.174 1.00 95.75 102 LYS A CA 1
ATOM 817 C C . LYS A 1 102 ? 6.893 -10.517 -8.695 1.00 95.75 102 LYS A C 1
ATOM 819 O O . LYS A 1 102 ? 5.961 -11.164 -9.166 1.00 95.75 102 LYS A O 1
ATOM 824 N N . ASP A 1 103 ? 6.729 -9.614 -7.733 1.00 95.06 103 ASP A N 1
ATOM 825 C CA . ASP A 1 103 ? 5.472 -9.467 -7.001 1.00 95.06 103 ASP A CA 1
ATOM 826 C C . ASP A 1 103 ? 4.586 -8.335 -7.558 1.00 95.06 103 ASP A C 1
ATOM 828 O O . ASP A 1 103 ? 3.365 -8.347 -7.367 1.00 95.06 103 ASP A O 1
ATOM 832 N N . SER A 1 104 ? 5.174 -7.362 -8.264 1.00 91.38 104 SER A N 1
ATOM 833 C CA . SER A 1 104 ? 4.450 -6.186 -8.769 1.00 91.38 104 SER A CA 1
ATOM 834 C C . SER A 1 104 ? 4.697 -5.865 -10.244 1.00 91.38 104 SER A C 1
ATOM 836 O O . SER A 1 104 ? 4.168 -4.855 -10.706 1.00 91.38 104 SER A O 1
ATOM 838 N N . ASN A 1 105 ? 5.442 -6.696 -10.988 1.00 91.88 105 ASN A N 1
ATOM 839 C CA . ASN A 1 105 ? 5.840 -6.436 -12.379 1.00 91.88 105 ASN A CA 1
ATOM 840 C C . ASN A 1 105 ? 6.393 -5.015 -12.547 1.00 91.88 105 ASN A C 1
ATOM 842 O O . ASN A 1 105 ? 5.935 -4.248 -13.392 1.00 91.88 105 ASN A O 1
ATOM 846 N N . TYR A 1 106 ? 7.324 -4.624 -11.675 1.00 89.69 106 TYR A N 1
ATOM 847 C CA . TYR A 1 106 ? 7.754 -3.234 -11.539 1.00 89.69 106 TYR A CA 1
ATOM 848 C C . TYR A 1 106 ? 8.156 -2.566 -12.862 1.00 89.69 106 TYR A C 1
ATOM 850 O O . TYR A 1 106 ? 7.789 -1.415 -13.104 1.00 89.69 106 TYR A O 1
ATOM 858 N N . SER A 1 107 ? 8.849 -3.294 -13.735 1.00 87.62 107 SER A N 1
ATOM 859 C CA . SER A 1 107 ? 9.231 -2.837 -15.075 1.00 87.62 107 SER A CA 1
ATOM 860 C C . SER A 1 107 ? 8.058 -2.508 -16.016 1.00 87.62 107 SER A C 1
ATOM 862 O O . SER A 1 107 ? 8.239 -1.730 -16.953 1.00 87.62 107 SER A O 1
ATOM 864 N N . GLU A 1 108 ? 6.858 -3.034 -15.761 1.00 85.38 108 GLU A N 1
ATOM 865 C CA . GLU A 1 108 ? 5.636 -2.778 -16.538 1.00 85.38 108 GLU A CA 1
ATOM 866 C C . GLU A 1 108 ? 4.779 -1.641 -15.952 1.00 85.38 108 GLU A C 1
ATOM 868 O O . GLU A 1 108 ? 3.824 -1.185 -16.590 1.00 85.38 108 GLU A O 1
ATOM 873 N N . ILE A 1 109 ? 5.111 -1.143 -14.754 1.00 83.19 109 ILE A N 1
ATOM 874 C CA . ILE A 1 109 ? 4.358 -0.057 -14.120 1.00 83.19 109 ILE A CA 1
ATOM 875 C C . ILE A 1 109 ? 4.554 1.235 -14.923 1.00 83.19 109 ILE A C 1
ATOM 877 O O . ILE A 1 109 ? 5.647 1.798 -15.005 1.00 83.19 109 ILE A O 1
ATOM 881 N N . SER A 1 110 ? 3.459 1.746 -15.484 1.00 74.19 110 SER A N 1
ATOM 882 C CA . SER A 1 110 ? 3.445 3.008 -16.226 1.00 74.19 110 SER A CA 1
ATOM 883 C C . SER A 1 110 ? 3.263 4.202 -15.286 1.00 74.19 110 SER A C 1
ATOM 885 O O . SER A 1 110 ? 2.286 4.278 -14.544 1.00 74.19 110 SER A O 1
ATOM 887 N N . PHE A 1 111 ? 4.177 5.175 -15.341 1.00 65.94 111 PHE A N 1
ATOM 888 C CA . PHE A 1 111 ? 4.097 6.394 -14.529 1.00 65.94 111 PHE A CA 1
ATOM 889 C C . PHE A 1 111 ? 3.480 7.544 -15.320 1.00 65.94 111 PHE A C 1
ATOM 891 O O . PHE A 1 111 ? 4.062 8.032 -16.287 1.00 65.94 111 PHE A O 1
ATOM 898 N N . LEU A 1 112 ? 2.315 8.017 -14.879 1.00 53.78 112 LEU A N 1
ATOM 899 C CA . LEU A 1 112 ? 1.720 9.248 -15.389 1.00 53.78 112 LEU A CA 1
ATOM 900 C C . LEU A 1 112 ? 2.324 10.438 -14.637 1.00 53.78 112 LEU A C 1
ATOM 902 O O . LEU A 1 112 ? 2.063 10.645 -13.454 1.00 53.78 112 LEU A O 1
ATOM 90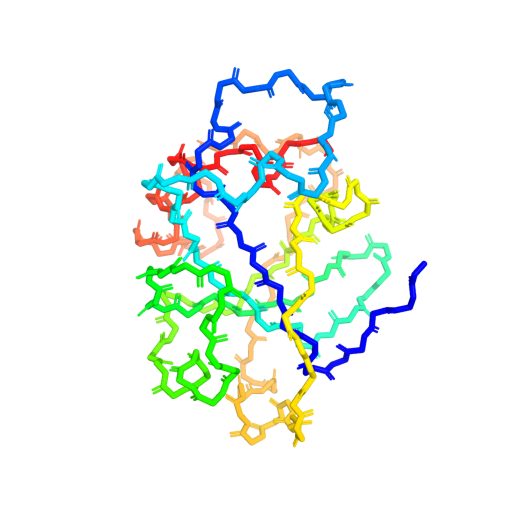6 N N . MET A 1 113 ? 3.165 11.215 -15.319 1.00 44.12 113 MET A N 1
ATOM 907 C CA . MET A 1 113 ? 3.762 12.430 -14.766 1.00 44.12 113 MET A CA 1
ATOM 908 C C . MET A 1 113 ? 2.859 13.625 -15.101 1.00 44.12 113 MET A C 1
ATOM 910 O O . MET A 1 113 ? 2.797 14.057 -16.250 1.00 44.12 113 MET A O 1
ATOM 914 N N . GLY A 1 114 ? 2.129 14.142 -14.109 1.00 43.78 114 GLY A N 1
ATOM 915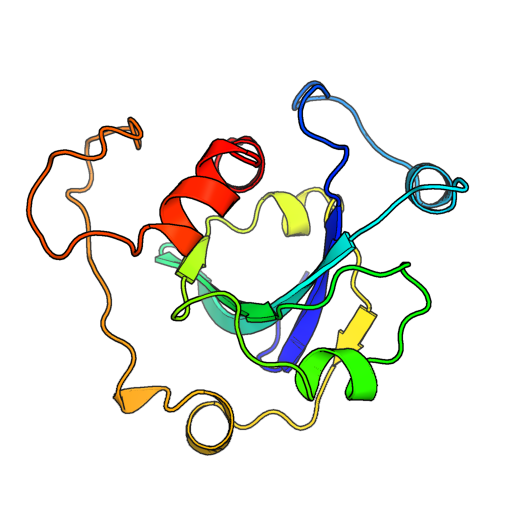 C CA . GLY A 1 114 ? 1.323 15.357 -14.264 1.00 43.78 114 GLY A CA 1
ATOM 916 C C . GLY A 1 114 ? 2.187 16.631 -14.331 1.00 43.78 114 GLY A C 1
ATOM 917 O O . GLY A 1 114 ? 3.307 16.642 -13.807 1.00 43.78 114 GLY A O 1
ATOM 918 N N . PRO A 1 115 ? 1.709 17.719 -14.965 1.00 37.38 115 PRO A N 1
ATOM 919 C CA . PRO A 1 115 ? 2.427 18.991 -14.994 1.00 37.38 115 PRO A CA 1
ATOM 920 C C . PRO A 1 115 ? 2.601 19.571 -13.579 1.00 37.38 115 PRO A C 1
ATOM 922 O O . PRO A 1 115 ? 1.683 19.546 -12.764 1.00 37.38 115 PRO A O 1
ATOM 925 N N . ARG A 1 116 ? 3.788 20.133 -13.304 1.00 41.59 116 ARG A N 1
ATOM 926 C CA . ARG A 1 116 ? 4.264 20.577 -11.974 1.00 41.59 116 ARG A CA 1
ATOM 927 C C . ARG A 1 116 ? 3.432 21.671 -11.274 1.00 41.59 116 ARG A C 1
ATOM 929 O O . ARG A 1 116 ? 3.725 21.966 -10.121 1.00 41.59 116 ARG A O 1
ATOM 936 N N . GLU A 1 117 ? 2.436 22.275 -11.927 1.00 37.72 117 GLU A N 1
ATOM 937 C CA . GLU A 1 117 ? 1.794 23.517 -11.450 1.00 37.72 117 GLU A CA 1
ATOM 938 C C . GLU A 1 117 ? 0.272 23.463 -11.245 1.00 37.72 117 GLU A C 1
ATOM 940 O O . GLU A 1 117 ? -0.337 24.480 -10.927 1.00 37.72 117 GLU A O 1
ATOM 945 N N . SER A 1 118 ? -0.368 22.300 -11.343 1.00 38.28 118 SER A N 1
ATOM 946 C CA . SER A 1 118 ? -1.778 22.176 -10.940 1.00 38.28 118 SER A CA 1
ATOM 947 C C . SER A 1 118 ? -1.863 21.472 -9.591 1.00 38.28 118 SER A C 1
ATOM 949 O O . SER A 1 118 ? -1.361 20.362 -9.420 1.00 38.28 118 SER A O 1
ATOM 951 N N . ARG A 1 119 ? -2.520 22.114 -8.612 1.00 37.50 119 ARG A N 1
ATOM 952 C CA . ARG A 1 119 ? -3.127 21.376 -7.494 1.00 37.50 119 ARG A CA 1
ATOM 953 C C . ARG A 1 119 ? -3.904 20.207 -8.111 1.00 37.50 119 ARG A C 1
ATOM 955 O O . ARG A 1 119 ? -4.526 20.441 -9.150 1.00 37.50 119 ARG A O 1
ATOM 962 N N . PRO A 1 120 ? -3.891 18.993 -7.536 1.00 38.00 120 PRO A N 1
ATOM 963 C CA . PRO A 1 120 ? -4.717 17.910 -8.039 1.00 38.00 120 PRO A CA 1
ATOM 964 C C . PRO A 1 120 ? -6.180 18.253 -7.742 1.00 38.00 120 PRO A C 1
ATOM 966 O O . PRO A 1 120 ? -6.783 17.785 -6.782 1.00 38.00 120 PRO A O 1
ATOM 969 N N . GLU A 1 121 ? -6.756 19.132 -8.555 1.00 31.80 121 GLU A N 1
ATOM 970 C CA . GLU A 1 121 ? -8.183 19.155 -8.766 1.00 31.80 121 GLU A CA 1
ATOM 971 C C . GLU A 1 121 ? -8.493 17.813 -9.410 1.00 31.80 121 GLU A C 1
ATOM 973 O O . GLU A 1 121 ? -8.040 17.509 -10.514 1.00 31.80 121 GLU A O 1
ATOM 978 N N . PHE A 1 122 ? -9.212 16.983 -8.661 1.00 38.88 122 PHE A N 1
ATOM 979 C CA . PHE A 1 122 ? -9.830 15.746 -9.116 1.00 38.88 122 PHE A CA 1
ATOM 980 C C . PHE A 1 122 ? -10.893 16.047 -10.184 1.00 38.88 122 PHE A C 1
ATOM 982 O O . PHE A 1 122 ? -12.075 15.767 -10.008 1.00 38.88 122 PHE A O 1
ATOM 989 N N . ASN A 1 123 ? -10.477 16.639 -11.297 1.00 29.38 123 ASN A N 1
ATOM 990 C CA . ASN A 1 123 ? -11.264 16.713 -12.505 1.00 29.38 123 ASN A CA 1
ATOM 991 C C . ASN A 1 123 ? -10.948 15.442 -13.278 1.00 29.38 123 ASN A C 1
ATOM 993 O O . ASN A 1 123 ? -9.899 15.302 -13.903 1.00 29.38 123 ASN A O 1
ATOM 997 N N . CYS A 1 124 ? -11.885 14.505 -13.214 1.00 39.03 124 CYS A N 1
ATOM 998 C CA . CYS A 1 124 ? -11.948 13.258 -13.973 1.00 39.03 124 CYS A CA 1
ATOM 999 C C . CYS A 1 124 ? -11.956 13.445 -15.511 1.00 39.03 124 CYS A C 1
ATOM 1001 O O . CYS A 1 124 ? -12.245 12.506 -16.245 1.00 39.03 124 CYS A O 1
ATOM 1003 N N . GLU A 1 125 ? -11.590 14.625 -16.013 1.00 32.00 125 GLU A N 1
ATOM 1004 C CA . GLU A 1 125 ? -11.569 14.990 -17.423 1.00 32.00 125 GLU A CA 1
ATOM 1005 C C . GLU A 1 125 ? -10.302 15.776 -17.792 1.00 32.00 125 GLU A C 1
ATOM 1007 O O . GLU A 1 125 ? -10.388 16.898 -18.275 1.00 32.00 125 GLU A O 1
ATOM 1012 N N . VAL A 1 126 ? -9.099 15.217 -17.631 1.00 28.84 126 VAL A N 1
ATOM 1013 C CA . VAL A 1 126 ? -7.959 15.690 -18.440 1.00 28.84 126 VAL A CA 1
ATOM 1014 C C . VAL A 1 126 ? -7.114 14.506 -18.898 1.00 28.84 126 VAL A C 1
ATOM 1016 O O . VAL A 1 126 ? -6.567 13.739 -18.112 1.00 28.84 126 VAL A O 1
ATOM 1019 N N . ARG A 1 127 ? -7.063 14.347 -20.222 1.00 33.97 127 ARG A N 1
ATOM 1020 C CA . ARG A 1 127 ? -6.382 13.286 -20.963 1.00 33.97 127 ARG A CA 1
ATOM 1021 C C . ARG A 1 127 ? -4.892 13.225 -20.621 1.00 33.97 127 ARG A C 1
ATOM 1023 O O . ARG A 1 127 ? -4.167 14.125 -21.008 1.00 33.97 127 ARG A O 1
ATOM 1030 N N . HIS A 1 128 ? -4.469 12.130 -19.995 1.00 34.38 128 HIS A N 1
ATOM 1031 C CA . HIS A 1 128 ? -3.335 11.265 -20.353 1.00 34.38 128 HIS A CA 1
ATOM 1032 C C . HIS A 1 128 ? -3.519 9.984 -19.525 1.00 34.38 128 HIS A C 1
ATOM 1034 O O . HIS A 1 128 ? -3.184 9.969 -18.352 1.00 34.38 128 HIS A O 1
ATOM 1040 N N . SER A 1 129 ? -4.156 8.983 -20.147 1.00 40.44 129 SER A N 1
ATOM 1041 C CA . SER A 1 129 ? -4.717 7.737 -19.589 1.00 40.44 129 SER A CA 1
ATOM 1042 C C . SER A 1 129 ? -5.590 7.896 -18.328 1.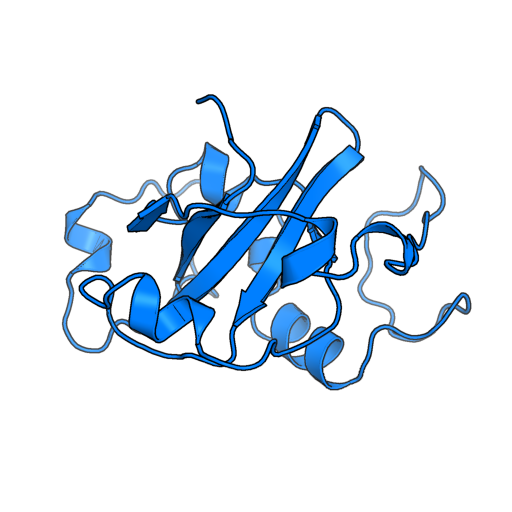00 40.44 129 SER A C 1
ATOM 1044 O O . SER A 1 129 ? -5.104 8.297 -17.275 1.00 40.44 129 SER A O 1
ATOM 1046 N N . PRO A 1 130 ? -6.894 7.578 -18.401 1.00 44.53 130 PRO A N 1
ATOM 1047 C CA . PRO A 1 130 ? -7.774 7.704 -17.250 1.00 44.53 130 PRO A CA 1
ATOM 1048 C C . PRO A 1 130 ? -7.321 6.753 -16.138 1.00 44.53 130 PRO A C 1
ATOM 1050 O O . PRO A 1 130 ? -7.180 5.552 -16.360 1.00 44.53 130 PRO A O 1
ATOM 1053 N N . ILE A 1 131 ? -7.129 7.309 -14.940 1.00 50.94 131 ILE A N 1
ATOM 1054 C CA . ILE A 1 131 ? -7.214 6.567 -13.679 1.00 50.94 131 ILE A CA 1
ATOM 1055 C C . ILE A 1 131 ? -8.449 5.660 -13.779 1.00 50.94 131 ILE A C 1
ATOM 1057 O O . ILE A 1 131 ? -9.516 6.125 -14.198 1.00 50.94 131 ILE A O 1
ATOM 1061 N N . SER A 1 132 ? -8.312 4.372 -13.458 1.00 58.91 132 SER A N 1
ATOM 1062 C CA . SER A 1 132 ? -9.429 3.434 -13.589 1.00 58.91 132 SER A CA 1
ATOM 1063 C C . SER A 1 132 ? -10.614 3.903 -12.736 1.00 58.91 132 SER A C 1
ATOM 1065 O O . SER A 1 132 ? -10.445 4.584 -11.719 1.00 58.91 132 SER A O 1
ATOM 1067 N N . SER A 1 133 ? -11.844 3.535 -13.107 1.00 59.22 133 SER A N 1
ATOM 1068 C CA . SER A 1 133 ? -13.020 3.908 -12.311 1.00 59.22 133 SER A CA 1
ATOM 1069 C C . SER A 1 133 ? -12.887 3.455 -10.850 1.00 59.22 133 SER A C 1
ATOM 1071 O O . SER A 1 133 ? -13.256 4.211 -9.956 1.00 59.22 133 SER A O 1
ATOM 1073 N N . SER A 1 134 ? -12.284 2.286 -10.586 1.00 60.94 134 SER A N 1
ATOM 1074 C CA . SER A 1 134 ? -12.047 1.789 -9.221 1.00 60.94 134 SER A CA 1
ATOM 1075 C C . SER A 1 134 ? -11.085 2.676 -8.426 1.00 60.94 134 SER A C 1
ATOM 1077 O O . SER A 1 134 ? -11.382 3.019 -7.282 1.00 60.94 134 SER A O 1
ATOM 1079 N N . GLN A 1 135 ? -9.981 3.122 -9.034 1.00 63.56 135 GLN A N 1
ATOM 1080 C CA . GLN A 1 135 ? -9.072 4.097 -8.422 1.00 63.56 135 GLN A CA 1
ATOM 1081 C C . GLN A 1 135 ? -9.790 5.418 -8.138 1.00 63.56 135 GLN A C 1
ATOM 1083 O O . GLN A 1 135 ? -9.659 5.976 -7.049 1.00 63.56 135 GLN A O 1
ATOM 1088 N N . CYS A 1 136 ? -10.565 5.915 -9.108 1.00 58.03 136 CYS A N 1
ATOM 1089 C CA . CYS A 1 136 ? -11.287 7.174 -8.973 1.00 58.03 136 CYS A CA 1
ATOM 1090 C C . CYS A 1 136 ? -12.279 7.121 -7.807 1.00 58.03 136 CYS A C 1
ATOM 1092 O O . CYS A 1 136 ? -12.277 8.027 -6.980 1.00 58.03 136 CYS A O 1
ATOM 1094 N N . HIS A 1 137 ? -13.069 6.050 -7.694 1.00 65.44 137 HIS A N 1
ATOM 1095 C CA . HIS A 1 137 ? -13.993 5.861 -6.578 1.00 65.44 137 HIS A CA 1
ATOM 1096 C C . HIS A 1 137 ? -13.257 5.768 -5.239 1.00 65.44 137 HIS A C 1
ATOM 1098 O O . HIS A 1 137 ? -13.577 6.526 -4.326 1.00 65.44 137 HIS A O 1
ATOM 1104 N N . PHE A 1 138 ? -12.206 4.947 -5.147 1.00 69.50 138 PHE A N 1
ATOM 1105 C CA . PHE A 1 138 ? -11.434 4.804 -3.912 1.00 69.50 138 PHE A CA 1
ATOM 1106 C C . PHE A 1 138 ? -10.858 6.141 -3.429 1.00 69.50 138 PHE A C 1
ATOM 1108 O O . PHE A 1 138 ? -11.038 6.502 -2.268 1.00 69.50 138 PHE A O 1
ATOM 1115 N N . PHE A 1 139 ? -10.209 6.914 -4.305 1.00 68.62 139 PHE A N 1
ATOM 1116 C CA . PHE A 1 139 ? -9.649 8.212 -3.920 1.00 68.62 139 PHE A CA 1
ATOM 1117 C C . PHE A 1 139 ? -10.702 9.296 -3.730 1.00 68.62 139 PHE A C 1
ATOM 1119 O O . PHE A 1 139 ? -10.514 10.163 -2.884 1.00 68.62 139 PHE A O 1
ATOM 1126 N N . LYS A 1 140 ? -11.815 9.266 -4.468 1.00 66.88 140 LYS A N 1
ATOM 1127 C CA . LYS A 1 140 ? -12.929 10.199 -4.260 1.00 66.88 140 LYS A CA 1
ATOM 1128 C C . LYS A 1 140 ? -13.529 10.026 -2.868 1.00 66.88 140 LYS A C 1
ATOM 1130 O O . LYS A 1 140 ? -13.760 11.022 -2.183 1.00 66.88 140 LYS A O 1
ATOM 1135 N N . ASP A 1 141 ? -13.707 8.782 -2.444 1.00 66.88 141 ASP A N 1
ATOM 1136 C CA . ASP A 1 141 ? -14.261 8.452 -1.132 1.00 66.88 141 ASP A CA 1
ATOM 1137 C C . ASP A 1 141 ? -13.219 8.604 -0.012 1.00 66.88 141 ASP A C 1
ATOM 1139 O O . ASP A 1 141 ? -13.582 8.692 1.157 1.00 66.88 141 ASP A O 1
ATOM 1143 N N . ASN A 1 142 ? -11.929 8.698 -0.361 1.00 67.56 142 ASN A N 1
ATOM 1144 C CA . ASN A 1 142 ? -10.810 8.823 0.573 1.00 67.56 142 ASN A CA 1
ATOM 1145 C C . ASN A 1 142 ? -9.842 9.957 0.180 1.00 67.56 142 ASN A C 1
ATOM 1147 O O . ASN A 1 142 ? -8.622 9.790 0.214 1.00 67.56 142 ASN A O 1
ATOM 1151 N N . ARG A 1 143 ? -10.354 11.138 -0.200 1.00 63.53 143 ARG A N 1
ATOM 1152 C CA . ARG A 1 143 ? -9.506 12.253 -0.694 1.00 63.53 143 ARG A CA 1
ATOM 1153 C C . ARG A 1 143 ? -8.436 12.705 0.299 1.00 63.53 143 ARG A C 1
ATOM 1155 O O . ARG A 1 143 ? -7.363 13.146 -0.106 1.00 63.53 143 ARG A O 1
ATOM 1162 N N . TRP A 1 144 ? -8.684 12.516 1.591 1.00 61.91 144 TRP A N 1
ATOM 1163 C CA . TRP A 1 144 ? -7.725 12.772 2.669 1.00 61.91 144 TRP A CA 1
ATOM 1164 C C . TRP A 1 144 ? -6.434 11.933 2.564 1.00 61.91 144 TRP A C 1
ATOM 1166 O O . TRP A 1 144 ? -5.462 12.244 3.245 1.00 61.91 144 TRP A O 1
ATOM 1176 N N . LEU A 1 145 ? -6.389 10.880 1.734 1.00 61.19 145 LEU A N 1
ATOM 1177 C CA . LEU A 1 145 ? -5.153 10.143 1.427 1.00 61.19 145 LEU A CA 1
ATOM 1178 C C . LEU A 1 145 ? -4.149 10.992 0.636 1.00 61.19 145 LEU A C 1
ATOM 1180 O O . LEU A 1 145 ? -2.948 10.724 0.676 1.00 61.19 145 LEU A O 1
ATOM 1184 N N . LEU A 1 146 ? -4.651 11.977 -0.110 1.00 54.56 146 LEU A N 1
ATOM 1185 C 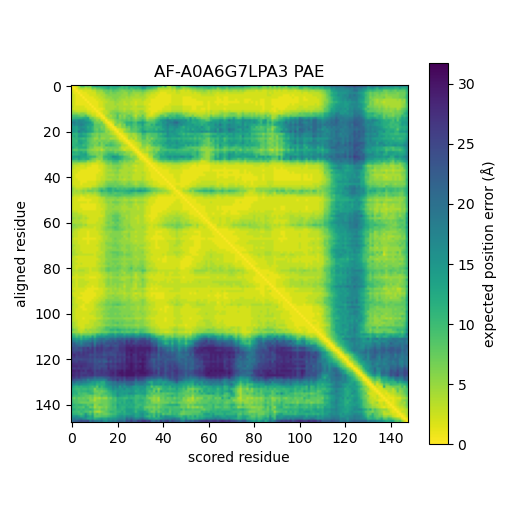CA . LEU A 1 146 ? -3.888 12.817 -1.034 1.00 54.56 146 LEU A CA 1
ATOM 1186 C C . LEU A 1 146 ? -3.769 14.254 -0.543 1.00 54.56 146 LEU A C 1
ATOM 1188 O O . LEU A 1 146 ? -2.869 14.980 -0.962 1.00 54.56 146 LEU A O 1
ATOM 1192 N N . GLU A 1 147 ? -4.667 14.658 0.349 1.00 47.38 147 GLU A N 1
ATOM 1193 C CA . GLU A 1 147 ? -4.619 15.953 0.992 1.00 47.38 147 GLU A CA 1
ATOM 1194 C C . GLU A 1 147 ? -3.810 15.883 2.294 1.00 47.38 147 GLU A C 1
ATOM 1196 O O . GLU A 1 147 ? -4.143 15.159 3.234 1.00 47.38 147 GLU A O 1
ATOM 1201 N N . VAL A 1 148 ? -2.805 16.765 2.326 1.00 39.84 148 VAL A N 1
ATOM 1202 C CA . VAL A 1 148 ? -1.972 17.228 3.451 1.00 39.84 148 VAL A CA 1
ATOM 1203 C C . VAL A 1 148 ? -0.766 16.398 3.787 1.00 39.84 148 VAL A C 1
ATOM 1205 O O . VAL A 1 148 ? -0.970 15.303 4.342 1.00 39.84 148 VAL A O 1
#

InterPro domains:
  IPR029278 Immunity protein 26 [PF15428] (5-116)

Secondary structure (DSSP, 8-state):
----TTEEEEEETT-TT--TT----SGGG-STT--EEEEEEEEE-GGG-EEEEEEEEEE-TT--HHHHHTSPBSSS-EEE--HHHHTT-SPEEEE----HHHHH-GGG-------TT------S--SSS---HHHHHHHHHTGGGT--

Mean predicted aligned error: 8.9 Å